Protein AF-A0AAV0NKZ9-F1 (afdb_monomer)

Structure (mmCIF, N/CA/C/O backbone):
data_AF-A0AAV0NKZ9-F1
#
_entry.id   AF-A0AAV0NKZ9-F1
#
loop_
_atom_site.group_PDB
_atom_site.id
_atom_site.type_symbol
_atom_site.label_atom_id
_atom_site.label_alt_id
_atom_site.label_comp_id
_atom_site.label_asym_id
_atom_site.label_entity_id
_atom_site.label_seq_id
_atom_site.pdbx_PDB_ins_code
_atom_site.Cartn_x
_atom_site.Cartn_y
_atom_site.Cartn_z
_atom_site.occupancy
_atom_site.B_iso_or_equiv
_atom_site.auth_seq_id
_atom_site.auth_comp_id
_atom_site.auth_asym_id
_atom_site.auth_atom_id
_atom_site.pdbx_PDB_model_num
ATOM 1 N N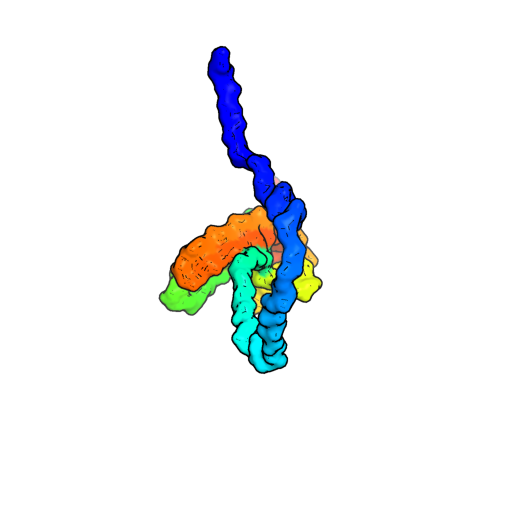 . MET A 1 1 ? -9.195 22.696 -61.882 1.00 38.03 1 MET A N 1
ATOM 2 C CA . MET A 1 1 ? -9.048 23.255 -60.520 1.00 38.03 1 MET A CA 1
ATOM 3 C C . MET A 1 1 ? -8.135 22.322 -59.726 1.00 38.03 1 MET A C 1
ATOM 5 O O . MET A 1 1 ? -7.949 21.195 -60.168 1.00 38.03 1 MET A O 1
ATOM 9 N N . GLN A 1 2 ? -7.553 22.796 -58.625 1.00 32.62 2 GLN A N 1
ATOM 10 C CA . GLN A 1 2 ? -6.874 22.008 -57.570 1.00 32.62 2 GLN A CA 1
ATOM 11 C C . GLN A 1 2 ? -7.819 20.907 -57.013 1.00 32.62 2 GLN A C 1
ATOM 13 O O . GLN A 1 2 ? -9.026 21.042 -57.216 1.00 32.62 2 GLN A O 1
ATOM 18 N N . ASN A 1 3 ? -7.441 19.833 -56.302 1.00 28.38 3 ASN A N 1
ATOM 19 C CA . ASN A 1 3 ? -6.183 19.238 -55.773 1.00 28.38 3 ASN A CA 1
ATOM 20 C C . ASN A 1 3 ? -6.522 17.739 -55.420 1.00 28.38 3 ASN A C 1
ATOM 22 O O . ASN A 1 3 ? -7.698 17.395 -55.518 1.00 28.38 3 ASN A O 1
ATOM 26 N N . ASP A 1 4 ? -5.702 16.779 -54.950 1.00 35.69 4 ASP A N 1
ATOM 27 C CA . ASP A 1 4 ? -4.250 16.491 -54.773 1.00 35.69 4 ASP A CA 1
ATOM 28 C C . ASP A 1 4 ? -4.154 15.093 -54.064 1.00 35.69 4 ASP A C 1
ATOM 30 O O . ASP A 1 4 ? -5.145 14.365 -54.075 1.00 35.69 4 ASP A O 1
ATOM 34 N N . VAL A 1 5 ? -3.042 14.738 -53.393 1.00 35.31 5 VAL A N 1
ATOM 35 C CA . VAL A 1 5 ? -2.866 13.605 -52.440 1.00 35.31 5 VAL A CA 1
ATOM 36 C C . VAL A 1 5 ? -2.758 12.218 -53.116 1.00 35.31 5 VAL A C 1
ATOM 38 O O . VAL A 1 5 ? -3.739 11.603 -53.507 1.00 35.31 5 VAL A O 1
ATOM 41 N N . SER A 1 6 ? -1.553 11.711 -53.401 1.00 38.16 6 SER A N 1
ATOM 42 C CA . SER A 1 6 ? -0.591 11.052 -52.483 1.00 38.16 6 SER A CA 1
ATOM 43 C C . SER A 1 6 ? -0.827 9.548 -52.213 1.00 38.16 6 SER A C 1
ATOM 45 O O . SER A 1 6 ? -1.526 9.137 -51.291 1.00 38.16 6 SER A O 1
ATOM 47 N N . SER A 1 7 ? -0.112 8.727 -52.992 1.00 51.28 7 SER A N 1
ATOM 48 C CA . SER A 1 7 ? 0.823 7.703 -52.488 1.00 51.28 7 SER A CA 1
ATOM 49 C C . SER A 1 7 ? 0.382 6.797 -51.316 1.00 51.28 7 SER A C 1
ATOM 51 O O . SER A 1 7 ? 0.884 6.924 -50.199 1.00 51.28 7 SER A O 1
ATOM 53 N N . SER A 1 8 ? -0.448 5.783 -51.587 1.00 45.84 8 SER A N 1
ATOM 54 C CA . SER A 1 8 ? -0.653 4.639 -50.664 1.00 45.84 8 SER A CA 1
ATOM 55 C C . SER A 1 8 ? -1.024 3.302 -51.348 1.00 45.84 8 SER A C 1
ATOM 57 O O . SER A 1 8 ? -1.482 2.363 -50.700 1.00 45.84 8 SER A O 1
ATOM 59 N N . GLN A 1 9 ? -0.797 3.185 -52.661 1.00 34.91 9 GLN A N 1
ATOM 60 C CA . GLN A 1 9 ? -1.107 2.025 -53.515 1.00 34.91 9 GLN A CA 1
ATOM 61 C C . GLN A 1 9 ? -0.023 1.945 -54.616 1.00 34.91 9 GLN A C 1
ATOM 63 O O . GLN A 1 9 ? 0.363 2.997 -55.118 1.00 34.91 9 GLN A O 1
ATOM 68 N N . THR A 1 10 ? 0.555 0.810 -55.032 1.00 41.84 10 THR A N 1
ATOM 69 C CA . THR A 1 10 ? 0.437 -0.610 -54.635 1.00 41.84 10 THR A CA 1
ATOM 70 C C . THR A 1 10 ? 1.838 -1.267 -54.605 1.00 41.84 10 THR A C 1
ATOM 72 O O . THR A 1 10 ? 2.591 -1.203 -55.572 1.00 41.84 10 THR A O 1
ATOM 75 N N . PHE A 1 11 ? 2.211 -1.965 -53.521 1.00 34.84 11 PHE A N 1
ATOM 76 C CA . PHE A 1 11 ? 3.409 -2.843 -53.526 1.00 34.84 11 PHE A CA 1
ATOM 77 C C . PHE A 1 11 ? 3.085 -4.282 -53.977 1.00 34.84 11 PHE A C 1
ATOM 79 O O . PHE A 1 11 ? 3.947 -5.002 -54.477 1.00 34.84 11 PHE A O 1
ATOM 86 N N . TRP A 1 12 ? 1.822 -4.695 -53.835 1.00 35.91 12 TRP A N 1
ATOM 87 C CA . TRP A 1 12 ? 1.378 -6.085 -53.971 1.00 35.91 12 TRP A CA 1
ATOM 88 C C . TRP A 1 12 ? 1.303 -6.629 -55.407 1.00 35.91 12 TRP A C 1
ATOM 90 O O . TRP A 1 12 ? 1.242 -7.841 -55.593 1.00 35.91 12 TRP A O 1
ATOM 100 N N . GLU A 1 13 ? 1.373 -5.778 -56.432 1.00 38.88 13 GLU A N 1
ATOM 101 C CA . GLU A 1 13 ? 1.169 -6.191 -57.832 1.00 38.88 13 GLU A CA 1
ATOM 102 C C . GLU A 1 13 ? 2.445 -6.702 -58.533 1.00 38.88 13 GLU A C 1
ATOM 104 O O . GLU A 1 13 ? 2.391 -7.167 -59.668 1.00 38.88 13 GLU A O 1
ATOM 109 N N . ARG A 1 14 ? 3.611 -6.683 -57.864 1.00 40.69 14 ARG A N 1
ATOM 110 C CA . ARG A 1 14 ? 4.905 -7.100 -58.456 1.00 40.69 14 ARG A CA 1
ATOM 111 C C . ARG A 1 14 ? 5.291 -8.569 -58.209 1.00 40.69 14 ARG A C 1
ATOM 113 O O . ARG A 1 14 ? 6.374 -8.982 -58.612 1.00 40.69 14 ARG A O 1
ATOM 120 N N . ILE A 1 15 ? 4.427 -9.366 -57.571 1.00 37.72 15 ILE A N 1
ATOM 121 C CA . ILE A 1 15 ? 4.728 -10.748 -57.133 1.00 37.72 15 ILE A CA 1
ATOM 122 C C . ILE A 1 15 ? 4.410 -11.826 -58.198 1.00 37.72 15 ILE A C 1
ATOM 124 O O . ILE A 1 15 ? 4.809 -12.983 -58.055 1.00 37.72 15 ILE A O 1
ATOM 128 N N . HIS A 1 16 ? 3.772 -11.472 -59.321 1.00 35.88 16 HIS A N 1
ATOM 129 C CA . HIS A 1 16 ? 3.396 -12.432 -60.370 1.00 35.88 16 HIS A CA 1
ATOM 130 C C . HIS A 1 16 ? 3.929 -12.087 -61.771 1.00 35.88 16 HIS A C 1
ATOM 132 O O . HIS A 1 16 ? 3.158 -11.741 -62.659 1.00 35.88 16 HIS A O 1
ATOM 138 N N . THR A 1 17 ? 5.242 -12.260 -61.990 1.00 36.38 17 THR A N 1
ATOM 139 C CA . THR A 1 17 ? 5.828 -12.926 -63.188 1.00 36.38 17 THR A CA 1
ATOM 140 C C . THR A 1 17 ? 7.350 -13.071 -63.044 1.00 36.38 17 THR A C 1
ATOM 142 O O . THR A 1 17 ? 8.106 -12.158 -63.358 1.00 36.38 17 THR A O 1
ATOM 145 N N . ALA A 1 18 ? 7.806 -14.250 -62.610 1.00 36.75 18 ALA A N 1
ATOM 146 C CA . ALA A 1 18 ? 9.156 -14.772 -62.849 1.00 36.75 18 ALA A CA 1
ATOM 147 C C . ALA A 1 18 ? 9.158 -16.290 -62.588 1.00 36.75 18 ALA A C 1
ATOM 149 O O . ALA A 1 18 ? 8.804 -16.726 -61.495 1.00 36.75 18 ALA A O 1
ATOM 150 N N . LYS A 1 19 ? 9.536 -17.111 -63.577 1.00 39.69 19 LYS A N 1
ATOM 151 C CA . LYS A 1 19 ? 9.699 -18.565 -63.398 1.00 39.69 19 LYS A CA 1
ATOM 152 C C . LYS A 1 19 ? 11.172 -18.917 -63.184 1.00 39.69 19 LYS A C 1
ATOM 154 O O . LYS A 1 19 ? 12.000 -18.555 -64.009 1.00 39.69 19 LYS A O 1
ATOM 159 N N . GLY A 1 20 ? 11.441 -19.734 -62.166 1.00 37.03 20 GLY A N 1
ATOM 160 C CA . GLY A 1 20 ? 12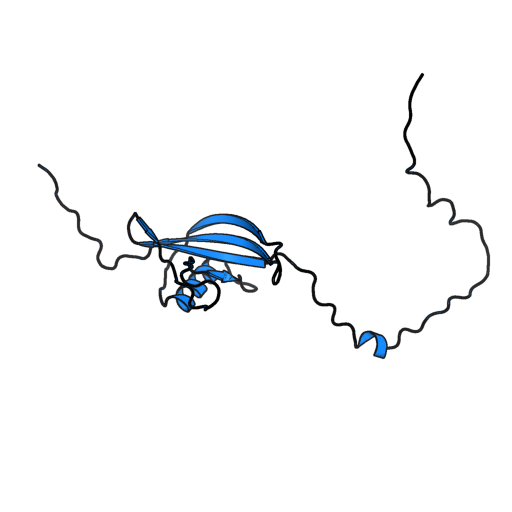.549 -20.693 -62.164 1.00 37.03 20 GLY A CA 1
ATOM 161 C C . GLY A 1 20 ? 13.960 -20.161 -61.896 1.00 37.03 20 GLY A C 1
ATOM 162 O O . GLY A 1 20 ? 14.727 -19.940 -62.829 1.00 37.03 20 GLY A O 1
ATOM 163 N N . LYS A 1 21 ? 14.346 -20.153 -60.614 1.00 37.62 21 LYS A N 1
ATOM 164 C CA . LYS A 1 21 ? 15.590 -20.797 -60.147 1.00 37.62 21 LYS A CA 1
ATOM 165 C C . LYS A 1 21 ? 15.560 -20.958 -58.625 1.00 37.62 21 LYS A C 1
ATOM 167 O O . LYS A 1 21 ? 15.730 -19.987 -57.895 1.00 37.62 21 LYS A O 1
ATOM 172 N N . ASP A 1 22 ? 15.355 -22.186 -58.161 1.00 46.50 22 ASP A N 1
ATOM 173 C CA . ASP A 1 22 ? 15.469 -22.527 -56.745 1.00 46.50 22 ASP A CA 1
ATOM 174 C C . ASP A 1 22 ? 16.932 -22.504 -56.299 1.00 46.50 22 ASP A C 1
ATOM 176 O O . ASP A 1 22 ? 17.714 -23.388 -56.644 1.00 46.50 22 ASP A O 1
ATOM 180 N N . ILE A 1 23 ? 17.283 -21.502 -55.493 1.00 45.41 23 ILE A N 1
ATOM 181 C CA . ILE A 1 23 ? 18.399 -21.570 -54.543 1.00 45.41 23 ILE A CA 1
ATOM 182 C C . ILE A 1 23 ? 17.911 -20.962 -53.223 1.00 45.41 23 ILE A C 1
ATOM 184 O O . ILE A 1 23 ? 18.240 -19.831 -52.867 1.00 45.41 23 ILE A O 1
ATOM 188 N N . ARG A 1 24 ? 17.091 -21.717 -52.483 1.00 41.62 24 ARG A N 1
ATOM 189 C CA . ARG A 1 24 ? 16.959 -21.484 -51.043 1.00 41.62 24 ARG A CA 1
ATOM 190 C C . ARG A 1 24 ? 18.236 -21.987 -50.378 1.00 41.62 24 ARG A C 1
ATOM 192 O O . ARG A 1 24 ? 18.406 -23.192 -50.216 1.00 41.62 24 ARG A O 1
ATOM 199 N N . GLU A 1 25 ? 19.102 -21.076 -49.942 1.00 41.22 25 GLU A N 1
ATOM 200 C CA . GLU A 1 25 ? 19.997 -21.401 -48.831 1.00 41.22 25 GLU A CA 1
ATOM 201 C C . GLU A 1 25 ? 19.143 -21.572 -47.572 1.00 41.22 25 GLU A C 1
ATOM 203 O O . GLU A 1 25 ? 18.872 -20.617 -46.840 1.00 41.22 25 GLU A O 1
ATOM 208 N N . GLU A 1 26 ? 18.704 -22.802 -47.309 1.00 43.78 26 GLU A N 1
ATOM 209 C CA . GLU A 1 26 ? 18.196 -23.166 -45.992 1.00 43.78 26 GLU A CA 1
ATOM 210 C C . GLU A 1 26 ? 19.364 -23.133 -45.005 1.00 43.78 26 GLU A C 1
ATOM 212 O O . GLU A 1 26 ? 20.046 -24.131 -44.764 1.00 43.78 26 GLU A O 1
ATOM 217 N N . LYS A 1 27 ? 19.614 -21.948 -44.433 1.00 45.09 27 LYS A N 1
ATOM 218 C CA . LYS A 1 27 ? 20.507 -21.789 -43.286 1.00 45.09 27 LYS A CA 1
ATOM 219 C C . LYS A 1 27 ? 19.938 -22.609 -42.139 1.00 45.09 27 LYS A C 1
ATOM 221 O O . LYS A 1 27 ? 19.045 -22.165 -41.420 1.00 45.09 27 LYS A O 1
ATOM 226 N N . LYS A 1 28 ? 20.454 -23.831 -42.015 1.00 42.78 28 LYS A N 1
ATOM 227 C CA . LYS A 1 28 ? 20.118 -24.811 -40.987 1.00 42.78 28 LYS A CA 1
ATOM 228 C C . LYS A 1 28 ? 20.507 -24.254 -39.619 1.00 42.78 28 LYS A C 1
ATOM 230 O O . LYS A 1 28 ? 21.605 -24.520 -39.138 1.00 42.78 28 LYS A O 1
ATOM 235 N N . VAL A 1 29 ? 19.601 -23.472 -39.028 1.00 49.94 29 VAL A N 1
ATOM 236 C CA . VAL A 1 29 ? 19.698 -22.976 -37.651 1.00 49.94 29 VAL A CA 1
ATOM 237 C C . VAL A 1 29 ? 19.963 -24.182 -36.766 1.00 49.94 29 VAL A C 1
ATOM 239 O O . VAL A 1 29 ? 19.161 -25.118 -36.715 1.00 49.94 29 VAL A O 1
ATOM 242 N N . THR A 1 30 ? 21.131 -24.203 -36.142 1.00 51.25 30 THR A N 1
ATOM 243 C CA . THR A 1 30 ? 21.554 -25.334 -35.335 1.00 51.25 30 THR A CA 1
ATOM 244 C C . THR A 1 30 ? 20.861 -25.273 -33.983 1.00 51.25 30 THR A C 1
ATOM 246 O O . THR A 1 30 ? 20.470 -24.216 -33.489 1.00 51.25 30 THR A O 1
ATOM 249 N N . GLU A 1 31 ? 20.728 -26.424 -33.337 1.00 55.69 31 GLU A N 1
ATOM 250 C CA . GLU A 1 31 ? 20.160 -26.507 -31.988 1.00 55.69 31 GLU A CA 1
ATOM 251 C C . GLU A 1 31 ? 20.985 -25.704 -30.961 1.00 55.69 31 GLU A C 1
ATOM 253 O O . GLU A 1 31 ? 20.454 -25.213 -29.970 1.00 55.69 31 GLU A O 1
ATOM 258 N N . LYS A 1 32 ? 22.267 -25.467 -31.272 1.00 46.75 32 LYS A N 1
ATOM 259 C CA . LYS A 1 32 ? 23.190 -24.608 -30.527 1.00 46.75 32 LYS A CA 1
ATOM 260 C C . LYS A 1 32 ? 22.849 -23.115 -30.636 1.00 46.75 32 LYS A C 1
ATOM 262 O O . LYS A 1 32 ? 23.053 -22.388 -29.670 1.00 46.75 32 LYS A O 1
ATOM 267 N N . ASP A 1 33 ? 22.281 -22.667 -31.757 1.00 45.88 33 ASP A N 1
ATOM 268 C CA . ASP A 1 33 ? 21.870 -21.267 -31.958 1.00 45.88 33 ASP A CA 1
ATOM 269 C C . ASP A 1 33 ? 20.610 -20.916 -31.145 1.00 45.88 33 ASP A C 1
ATOM 271 O O . ASP A 1 33 ? 20.397 -19.763 -30.783 1.00 45.88 33 ASP A O 1
ATOM 275 N N . ARG A 1 34 ? 19.791 -21.919 -30.791 1.00 51.00 34 ARG A N 1
ATOM 276 C CA . ARG A 1 34 ? 18.627 -21.753 -29.898 1.00 51.00 34 ARG A CA 1
ATOM 277 C C . ARG A 1 34 ? 18.999 -21.590 -28.420 1.00 51.00 34 ARG A C 1
ATOM 279 O O . ARG A 1 34 ? 18.144 -21.212 -27.627 1.00 51.00 34 ARG A O 1
ATOM 286 N N . ALA A 1 35 ? 20.238 -21.895 -28.034 1.00 52.59 35 ALA A N 1
ATOM 287 C CA . ALA A 1 35 ? 20.628 -22.043 -26.631 1.00 52.59 35 ALA A CA 1
ATOM 288 C C . ALA A 1 35 ? 21.108 -20.746 -25.945 1.00 52.59 35 ALA A C 1
ATOM 290 O O . ALA A 1 35 ? 21.410 -20.778 -24.754 1.00 52.59 35 ALA A O 1
ATOM 291 N N . ALA A 1 36 ? 21.222 -19.622 -26.667 1.00 54.50 36 ALA A N 1
ATOM 292 C CA . ALA A 1 36 ? 21.922 -18.432 -26.169 1.00 54.50 36 ALA A CA 1
ATOM 293 C C . ALA A 1 36 ? 21.310 -17.086 -26.611 1.00 54.50 36 ALA A C 1
ATOM 295 O O . ALA A 1 36 ? 22.005 -16.208 -27.121 1.00 54.50 36 ALA A O 1
ATOM 296 N N . THR A 1 37 ? 20.014 -16.870 -26.373 1.00 50.03 37 THR A N 1
ATOM 297 C CA . THR A 1 37 ? 19.470 -15.500 -26.277 1.00 50.03 37 THR A CA 1
ATOM 298 C C . THR A 1 37 ? 18.365 -15.431 -25.224 1.00 50.03 37 THR A C 1
ATOM 300 O O . THR A 1 37 ? 17.183 -15.561 -25.531 1.00 50.03 37 THR A O 1
ATOM 303 N N . GLN A 1 38 ? 18.762 -15.211 -23.968 1.00 53.16 38 GLN A N 1
ATOM 304 C CA . GLN A 1 38 ? 17.857 -14.680 -22.946 1.00 53.16 38 GLN A CA 1
ATOM 305 C C . GLN A 1 38 ? 17.536 -13.234 -23.346 1.00 53.16 38 GLN A C 1
ATOM 307 O O . GLN A 1 38 ? 18.354 -12.336 -23.151 1.00 53.16 38 GLN A O 1
ATOM 312 N N . VAL A 1 39 ? 16.394 -13.020 -24.002 1.00 60.53 39 VAL A N 1
ATOM 313 C CA . VAL A 1 39 ? 15.901 -11.670 -24.290 1.00 60.53 39 VAL A CA 1
ATOM 314 C C . VAL A 1 39 ? 15.260 -11.151 -23.011 1.00 60.53 39 VAL A C 1
ATOM 316 O O . VAL A 1 39 ? 14.158 -11.574 -22.667 1.00 60.53 39 VAL A O 1
ATOM 319 N N . GLU A 1 40 ? 15.956 -10.255 -22.311 1.00 62.91 40 GLU A N 1
ATOM 320 C CA . GLU A 1 40 ? 15.390 -9.535 -21.166 1.00 62.91 40 GLU A CA 1
ATOM 32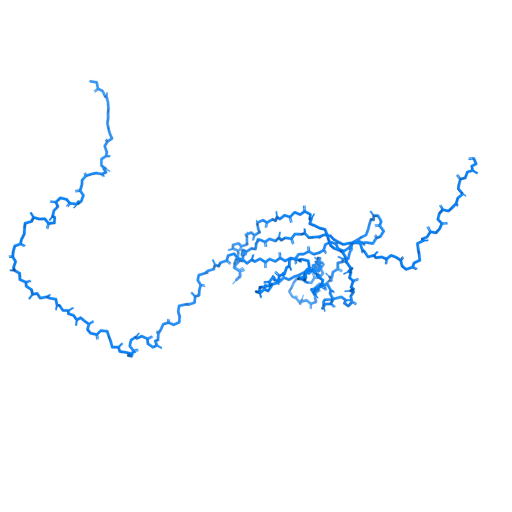1 C C . GLU A 1 40 ? 14.041 -8.906 -21.564 1.00 62.91 40 GLU A C 1
ATOM 323 O O . GLU A 1 40 ? 13.959 -8.253 -22.614 1.00 62.91 40 GLU A O 1
ATOM 328 N N . PRO A 1 41 ? 12.965 -9.113 -20.782 1.00 66.75 41 PRO A N 1
ATOM 329 C CA . PRO A 1 41 ? 11.640 -8.641 -21.152 1.00 66.75 41 PRO A CA 1
ATOM 330 C C . PRO A 1 41 ? 11.615 -7.112 -21.228 1.00 66.75 41 PRO A C 1
ATOM 332 O O . PRO A 1 41 ? 12.141 -6.413 -20.359 1.00 66.75 41 PRO A O 1
ATOM 335 N N . ALA A 1 42 ? 10.972 -6.583 -22.272 1.00 74.62 42 ALA A N 1
ATOM 336 C CA . ALA A 1 42 ? 10.823 -5.142 -22.444 1.00 74.62 42 ALA A CA 1
ATOM 337 C C . ALA A 1 42 ? 10.106 -4.512 -21.226 1.00 74.62 42 ALA A C 1
ATOM 339 O O . ALA A 1 42 ? 9.202 -5.146 -20.671 1.00 74.62 42 ALA A O 1
ATOM 340 N N . PRO A 1 43 ? 10.457 -3.275 -20.814 1.00 82.44 43 PRO A N 1
ATOM 341 C CA . PRO A 1 43 ? 9.856 -2.633 -19.647 1.00 82.44 43 PRO A CA 1
ATOM 342 C C . PRO A 1 43 ? 8.325 -2.579 -19.732 1.00 82.44 43 PRO A C 1
ATOM 344 O O . PRO A 1 43 ? 7.763 -1.914 -20.601 1.00 82.44 43 PRO A O 1
ATOM 347 N N . ALA A 1 44 ? 7.663 -3.278 -18.811 1.00 90.38 44 ALA A N 1
ATOM 348 C CA . ALA A 1 44 ? 6.210 -3.389 -18.742 1.00 90.38 44 ALA A CA 1
ATOM 349 C C . ALA A 1 44 ? 5.634 -2.608 -17.541 1.00 90.38 44 ALA A C 1
ATOM 351 O O . ALA A 1 44 ? 6.320 -2.473 -16.517 1.00 90.38 44 ALA A O 1
ATOM 352 N N . PRO A 1 45 ? 4.375 -2.133 -17.623 1.00 95.12 45 PRO A N 1
ATOM 353 C CA . PRO A 1 45 ? 3.661 -1.600 -16.468 1.00 95.12 45 PRO A CA 1
ATOM 354 C C . PRO A 1 45 ? 3.501 -2.682 -15.395 1.00 95.12 45 PRO A C 1
ATOM 356 O O . PRO A 1 45 ? 3.112 -3.809 -15.699 1.00 95.12 45 PRO A O 1
ATOM 359 N N . ARG A 1 46 ? 3.769 -2.337 -14.135 1.00 95.88 46 ARG A N 1
ATOM 360 C CA . ARG A 1 46 ? 3.523 -3.198 -12.967 1.00 95.88 46 ARG A CA 1
ATOM 361 C C . ARG A 1 46 ? 2.272 -2.738 -12.224 1.00 95.88 46 ARG A C 1
ATOM 363 O O . ARG A 1 46 ? 1.921 -1.562 -12.289 1.00 95.88 46 ARG A O 1
ATOM 370 N N . VAL A 1 47 ? 1.623 -3.640 -11.493 1.00 98.12 47 VAL A N 1
ATOM 371 C CA . VAL A 1 47 ? 0.538 -3.279 -10.568 1.00 98.12 47 VAL A CA 1
ATOM 372 C C . VAL A 1 47 ? 1.104 -3.171 -9.156 1.00 98.12 47 VAL A C 1
ATOM 374 O O . VAL A 1 47 ? 1.853 -4.042 -8.715 1.00 98.12 47 VAL A O 1
ATOM 377 N N . ALA A 1 48 ? 0.754 -2.094 -8.461 1.00 97.94 48 ALA A N 1
ATOM 378 C CA . ALA A 1 48 ? 1.054 -1.896 -7.048 1.00 97.94 48 ALA A CA 1
ATOM 379 C C . ALA A 1 48 ? -0.229 -1.572 -6.281 1.00 97.94 48 ALA A C 1
ATOM 381 O O . ALA A 1 48 ? -1.124 -0.926 -6.834 1.00 97.94 48 ALA A O 1
ATOM 382 N N . VAL A 1 49 ? -0.301 -1.980 -5.015 1.00 98.50 49 VAL A N 1
ATOM 383 C CA . VAL A 1 49 ? -1.412 -1.639 -4.118 1.00 98.50 49 VAL A CA 1
ATOM 384 C C . VAL A 1 49 ? -0.874 -0.827 -2.948 1.00 98.50 49 VAL A C 1
ATOM 386 O O . VAL A 1 49 ? 0.170 -1.157 -2.394 1.00 98.50 49 VAL A O 1
ATOM 389 N N . VAL A 1 50 ? -1.568 0.255 -2.596 1.00 98.19 50 VAL A N 1
ATOM 390 C CA . VAL A 1 50 ? -1.172 1.180 -1.525 1.00 98.19 50 VAL A CA 1
ATOM 391 C C . VAL A 1 50 ? -2.358 1.448 -0.602 1.00 98.19 50 VAL A C 1
ATOM 393 O O . VAL A 1 50 ? -3.468 1.719 -1.070 1.00 98.19 50 VAL A O 1
ATOM 396 N N . LEU A 1 51 ? -2.126 1.391 0.712 1.00 98.12 51 LEU A N 1
ATOM 397 C CA . LEU A 1 51 ? -3.176 1.455 1.727 1.00 98.12 51 LEU A CA 1
ATOM 398 C C . LEU A 1 51 ? -3.146 2.760 2.536 1.00 98.12 51 LEU A C 1
ATOM 400 O O . LEU A 1 51 ? -2.236 3.023 3.320 1.00 98.12 51 LEU A O 1
ATOM 404 N N . PHE A 1 52 ? -4.222 3.540 2.440 1.00 97.44 52 PHE A N 1
ATOM 405 C CA . PHE A 1 52 ? -4.535 4.598 3.399 1.00 97.44 52 PHE A CA 1
ATOM 406 C C . PHE A 1 52 ? -5.125 3.985 4.679 1.00 97.44 52 PHE A C 1
ATOM 408 O O . PHE A 1 52 ? -6.346 3.892 4.821 1.00 97.44 52 PHE A O 1
ATOM 415 N N . LEU A 1 53 ? -4.273 3.563 5.619 1.00 97.19 53 LEU A N 1
ATOM 416 C CA . LEU A 1 53 ? -4.730 3.156 6.951 1.00 97.19 53 LEU A CA 1
ATOM 417 C C . LEU A 1 53 ? -5.022 4.395 7.806 1.00 97.19 53 LEU A C 1
ATOM 419 O O . LEU A 1 53 ? -4.105 5.123 8.191 1.00 97.19 53 LEU A O 1
ATOM 423 N N . LEU A 1 54 ? -6.299 4.627 8.104 1.00 95.50 54 LEU A N 1
ATOM 424 C CA . LEU A 1 54 ? -6.790 5.784 8.848 1.00 95.50 54 LEU A CA 1
ATOM 425 C C . LEU A 1 54 ? -6.947 5.471 10.340 1.00 95.50 54 LEU A C 1
ATOM 427 O O . LEU A 1 54 ? -7.469 4.419 10.705 1.00 95.50 54 LEU A O 1
ATOM 431 N N . LYS A 1 55 ? -6.575 6.417 11.210 1.00 92.19 55 LYS A N 1
ATOM 432 C CA . LYS A 1 55 ? -6.941 6.408 12.635 1.00 92.19 55 LYS A CA 1
ATOM 433 C C . LYS A 1 55 ? -7.760 7.653 12.977 1.00 92.19 55 LYS A C 1
ATOM 435 O O . LYS A 1 55 ? -7.373 8.780 12.667 1.00 92.19 55 LYS A O 1
ATOM 440 N N . GLY A 1 56 ? -8.899 7.449 13.641 1.00 87.56 56 GLY A N 1
ATOM 441 C CA . GLY A 1 56 ? -9.856 8.519 13.926 1.00 87.56 56 GLY A CA 1
ATOM 442 C C . GLY A 1 56 ? -10.350 9.208 12.647 1.00 87.56 56 GLY A C 1
ATOM 443 O O . GLY A 1 56 ? -10.541 8.555 11.624 1.00 87.56 56 GLY A O 1
ATOM 444 N N . LYS A 1 57 ? -10.553 10.532 12.715 1.00 84.50 57 LYS A N 1
ATOM 445 C CA . LYS A 1 57 ? -11.081 11.364 11.613 1.00 84.50 57 LYS A CA 1
ATOM 446 C C . LYS A 1 57 ? -9.999 12.067 10.773 1.00 84.50 57 LYS A C 1
ATOM 448 O O . LYS A 1 57 ? -10.331 12.671 9.760 1.00 84.50 57 LYS A O 1
ATOM 453 N N . SER A 1 58 ? -8.737 12.070 11.216 1.00 87.12 58 SER A N 1
ATOM 454 C CA . SER A 1 58 ? -7.722 13.021 10.721 1.00 87.12 58 SER A CA 1
ATOM 455 C C . SER A 1 58 ? -6.269 12.537 10.846 1.00 87.12 58 SER A C 1
ATOM 457 O O . SER A 1 58 ? -5.350 13.352 10.935 1.00 87.12 58 SER A O 1
ATOM 459 N N . SER A 1 59 ? -6.027 11.228 10.904 1.00 92.81 59 SER A N 1
ATOM 460 C CA . SER A 1 59 ? -4.671 10.664 10.941 1.00 92.81 59 SER A CA 1
ATOM 461 C C . SER A 1 59 ? -4.552 9.478 9.994 1.00 92.81 59 SER A C 1
ATOM 463 O O . SER A 1 59 ? -5.492 8.701 9.852 1.00 92.81 59 SER A O 1
ATOM 465 N N . VAL A 1 60 ? -3.390 9.347 9.356 1.00 95.25 60 VAL A N 1
ATOM 466 C CA . VAL A 1 60 ? -3.042 8.256 8.438 1.00 95.25 60 VAL A CA 1
ATOM 467 C C . VAL A 1 60 ? -1.675 7.697 8.825 1.00 95.25 60 VAL A C 1
ATOM 469 O O . VAL A 1 60 ? -0.806 8.454 9.263 1.00 95.25 60 VAL A O 1
ATOM 472 N N . LEU A 1 61 ? -1.483 6.384 8.698 1.00 94.88 61 LEU A N 1
ATOM 473 C CA . LEU A 1 61 ? -0.185 5.760 8.943 1.00 94.88 61 LEU A CA 1
ATOM 474 C C . LEU A 1 61 ? 0.800 6.067 7.805 1.00 94.88 61 LEU A C 1
ATOM 476 O O . LEU A 1 61 ? 0.455 5.953 6.632 1.00 94.88 61 LEU A O 1
ATOM 480 N N . LEU A 1 62 ? 2.038 6.416 8.162 1.00 93.94 62 LEU A N 1
ATOM 481 C CA . LEU A 1 62 ? 3.142 6.622 7.226 1.00 93.94 62 LEU A CA 1
ATOM 482 C C . LEU A 1 62 ? 4.421 5.962 7.755 1.00 93.94 62 LEU A C 1
ATOM 484 O O . LEU A 1 62 ? 4.853 6.242 8.874 1.00 93.94 62 LEU A O 1
ATOM 488 N N . GLY A 1 63 ? 5.059 5.131 6.933 1.00 88.19 63 GLY A N 1
ATOM 489 C CA . GLY A 1 63 ? 6.395 4.598 7.189 1.00 88.19 63 GLY A CA 1
ATOM 490 C C . GLY A 1 63 ? 7.481 5.585 6.753 1.00 88.19 63 GLY A C 1
ATOM 491 O O . GLY A 1 63 ? 7.387 6.182 5.681 1.00 88.19 63 GLY A O 1
ATOM 492 N N . ARG A 1 64 ? 8.539 5.759 7.559 1.00 81.81 64 ARG A N 1
ATOM 493 C CA . ARG A 1 64 ? 9.742 6.523 7.168 1.00 81.81 64 ARG A CA 1
ATOM 494 C C . ARG A 1 64 ? 10.766 5.584 6.534 1.00 81.81 64 ARG A C 1
ATOM 496 O O . ARG A 1 64 ? 11.199 4.626 7.178 1.00 81.81 64 ARG A O 1
ATOM 503 N N . ARG A 1 65 ? 11.206 5.885 5.308 1.00 68.38 65 ARG A N 1
ATOM 504 C CA . ARG A 1 65 ? 12.255 5.110 4.622 1.00 68.38 65 ARG A CA 1
ATOM 505 C C . ARG A 1 65 ? 13.592 5.256 5.367 1.00 68.38 65 ARG A C 1
ATOM 507 O O . ARG A 1 65 ? 13.932 6.345 5.827 1.00 68.38 65 ARG A O 1
ATOM 514 N N . ARG A 1 66 ? 14.350 4.159 5.487 1.00 59.62 66 ARG A N 1
ATOM 515 C CA . ARG A 1 66 ? 15.660 4.099 6.180 1.00 59.62 66 ARG A CA 1
ATOM 516 C C . ARG A 1 66 ? 16.866 4.054 5.224 1.00 59.62 66 ARG A C 1
ATOM 518 O O . ARG A 1 66 ? 17.922 3.560 5.599 1.00 59.62 66 ARG A O 1
ATOM 525 N N . SER A 1 67 ? 16.709 4.502 3.979 1.00 51.91 67 SER A N 1
ATOM 526 C CA . SER A 1 67 ? 17.787 4.509 2.984 1.00 51.91 67 SER A CA 1
ATOM 527 C C . SER A 1 67 ? 18.596 5.807 3.038 1.00 51.91 67 SER A C 1
ATOM 529 O O . SER A 1 67 ? 18.029 6.895 3.026 1.00 51.91 67 SER A O 1
ATOM 531 N N . GLU A 1 68 ? 19.927 5.691 3.029 1.00 52.84 68 GLU A N 1
ATOM 532 C CA . GLU A 1 68 ? 20.869 6.828 3.057 1.00 52.84 68 GLU A CA 1
ATOM 533 C C . GLU A 1 68 ? 20.783 7.718 1.800 1.00 52.84 68 GLU A C 1
ATOM 535 O O . GLU A 1 68 ? 21.231 8.862 1.799 1.00 52.84 68 GLU A O 1
ATOM 540 N N . ILE A 1 69 ? 20.142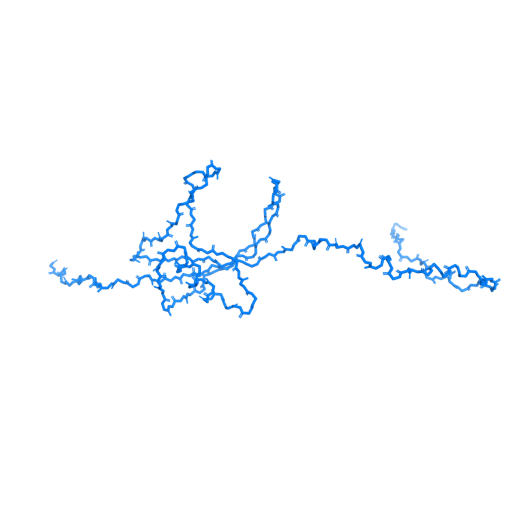 7.218 0.740 1.00 46.28 69 ILE A N 1
ATOM 541 C CA . ILE A 1 69 ? 19.642 8.010 -0.385 1.00 46.28 69 ILE A CA 1
ATOM 542 C C . ILE A 1 69 ? 18.116 8.093 -0.233 1.00 46.28 69 ILE A C 1
ATOM 544 O O . ILE A 1 69 ? 17.436 7.063 -0.197 1.00 4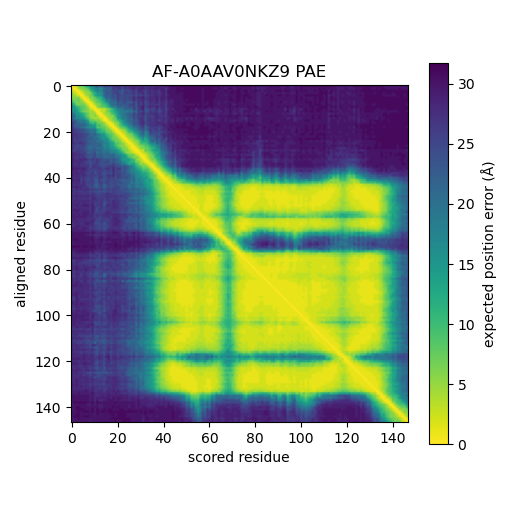6.28 69 ILE A O 1
ATOM 548 N N . GLY A 1 70 ? 17.580 9.313 -0.134 1.00 50.19 70 GLY A N 1
ATOM 549 C CA . GLY A 1 70 ? 16.156 9.556 0.142 1.00 50.19 70 GLY A CA 1
ATOM 550 C C . GLY A 1 70 ? 15.787 9.645 1.631 1.00 50.19 70 GLY A C 1
ATOM 551 O O . GLY A 1 70 ? 14.638 9.355 1.980 1.00 50.19 70 GLY A O 1
ATOM 552 N N . ASP A 1 71 ? 16.734 10.037 2.493 1.00 42.28 71 ASP A N 1
ATOM 553 C CA . ASP A 1 71 ? 16.491 10.267 3.924 1.00 42.28 71 ASP A CA 1
ATOM 554 C C . ASP A 1 71 ? 15.270 11.179 4.156 1.00 42.28 71 ASP A C 1
ATOM 556 O O . ASP A 1 71 ? 15.003 12.128 3.419 1.00 42.28 71 ASP A O 1
ATOM 560 N N . SER A 1 72 ? 14.521 10.867 5.212 1.00 53.56 72 SER A N 1
ATOM 561 C CA . SER A 1 72 ? 13.326 11.576 5.679 1.00 53.56 72 SER A CA 1
ATOM 562 C C . SER A 1 72 ? 12.122 11.578 4.726 1.00 53.56 72 SER A C 1
ATOM 564 O O . SER A 1 72 ? 11.144 12.275 4.993 1.00 53.56 72 SER A O 1
ATOM 566 N N . THR A 1 73 ? 12.115 10.747 3.676 1.00 73.50 73 THR A N 1
ATOM 567 C CA . THR A 1 73 ? 10.883 10.489 2.912 1.00 73.50 73 THR A CA 1
ATOM 568 C C . THR A 1 73 ? 9.919 9.568 3.672 1.00 73.50 73 THR A C 1
ATOM 570 O O . THR A 1 73 ? 10.305 8.532 4.225 1.00 73.50 73 THR A O 1
ATOM 573 N N . PHE A 1 74 ? 8.641 9.956 3.687 1.00 85.44 74 PHE A N 1
ATOM 574 C CA . PHE A 1 74 ? 7.526 9.167 4.215 1.00 85.44 74 PHE A CA 1
ATOM 575 C C . PHE A 1 74 ? 6.740 8.514 3.071 1.00 85.44 74 PHE A C 1
ATOM 577 O O . PHE A 1 74 ? 6.600 9.104 2.000 1.00 85.44 74 PHE A O 1
ATOM 584 N N . ALA A 1 75 ? 6.206 7.318 3.308 1.00 90.19 75 ALA A N 1
ATOM 585 C CA . ALA A 1 75 ? 5.355 6.583 2.376 1.00 90.19 75 ALA A CA 1
ATOM 586 C C . ALA A 1 75 ? 4.153 5.955 3.100 1.00 90.19 75 ALA A C 1
ATOM 588 O O . ALA A 1 75 ? 4.227 5.653 4.290 1.00 90.19 75 ALA A O 1
ATOM 589 N N . LEU A 1 76 ? 3.054 5.756 2.372 1.00 94.94 76 LEU A N 1
ATOM 590 C CA . LEU A 1 76 ? 1.960 4.872 2.788 1.00 94.94 76 LEU A CA 1
ATOM 591 C C . LEU A 1 76 ? 2.419 3.405 2.667 1.00 94.94 76 LEU A C 1
ATOM 593 O O . LEU A 1 76 ? 3.228 3.138 1.774 1.00 94.94 76 LEU A O 1
ATOM 597 N N . PRO A 1 77 ? 1.900 2.473 3.489 1.00 95.88 77 PRO A N 1
ATOM 598 C CA . PRO A 1 77 ? 2.180 1.050 3.324 1.00 95.88 77 PRO A CA 1
ATOM 599 C C . PRO A 1 77 ? 1.723 0.515 1.962 1.00 95.88 77 PRO A C 1
ATOM 601 O O . PRO A 1 77 ? 0.656 0.914 1.471 1.00 95.88 77 PRO A O 1
ATOM 604 N N . GLY A 1 78 ? 2.497 -0.394 1.366 1.00 96.81 78 GLY A N 1
ATOM 605 C CA . GLY A 1 78 ? 2.132 -1.038 0.101 1.00 96.81 78 GLY A CA 1
ATOM 606 C C . GLY A 1 78 ? 3.292 -1.401 -0.830 1.00 96.81 78 GLY A C 1
ATOM 607 O O . GLY A 1 78 ? 4.331 -0.738 -0.864 1.00 96.81 78 GLY A O 1
ATOM 608 N N . GLY A 1 79 ? 3.064 -2.418 -1.663 1.00 96.62 79 GLY A N 1
ATOM 609 C CA . GLY A 1 79 ? 4.065 -3.000 -2.556 1.00 96.62 79 GLY A CA 1
ATOM 610 C C . GLY A 1 79 ? 3.494 -3.464 -3.897 1.00 96.62 79 GLY A C 1
ATOM 611 O O . GLY A 1 79 ? 2.595 -2.833 -4.459 1.00 96.62 79 GLY A O 1
ATOM 612 N N . ASN A 1 80 ? 4.071 -4.526 -4.467 1.00 97.62 80 ASN A N 1
ATOM 613 C CA . ASN A 1 80 ? 3.627 -5.065 -5.758 1.00 97.62 80 ASN A CA 1
ATOM 614 C C . ASN A 1 80 ? 2.511 -6.095 -5.531 1.00 97.62 80 ASN A C 1
ATOM 616 O O . ASN A 1 80 ? 2.569 -6.867 -4.576 1.00 97.62 80 ASN A O 1
ATOM 620 N N . LEU A 1 81 ? 1.543 -6.142 -6.446 1.00 98.38 81 LEU A N 1
ATOM 621 C CA . LEU A 1 81 ? 0.530 -7.198 -6.462 1.00 98.38 81 LEU A CA 1
ATOM 622 C C . LEU A 1 81 ? 1.156 -8.520 -6.932 1.00 98.38 81 LEU A C 1
ATOM 624 O O . LEU A 1 81 ? 1.801 -8.546 -7.986 1.00 98.38 81 LEU A O 1
ATOM 628 N N . GLU A 1 82 ? 0.957 -9.606 -6.186 1.00 97.56 82 GLU A N 1
ATOM 629 C CA . GLU A 1 82 ? 1.465 -10.929 -6.559 1.00 97.56 82 GLU A CA 1
ATOM 630 C C . GLU A 1 82 ? 0.526 -11.685 -7.519 1.00 97.56 82 GLU A C 1
ATOM 632 O O . GLU A 1 82 ? -0.632 -11.324 -7.745 1.00 97.56 82 GLU A O 1
ATOM 637 N N . PHE A 1 83 ? 1.037 -12.739 -8.164 1.00 96.56 83 PHE A N 1
ATOM 638 C CA . PHE A 1 83 ? 0.256 -13.489 -9.148 1.00 96.56 83 PHE A CA 1
ATOM 639 C C . PHE A 1 83 ? -0.831 -14.336 -8.471 1.00 96.56 83 PHE A C 1
ATOM 641 O O . PHE A 1 83 ? -0.529 -15.289 -7.756 1.00 96.56 83 PHE A O 1
ATOM 648 N N . GLY A 1 84 ? -2.094 -14.027 -8.775 1.00 97.31 84 GLY A N 1
ATOM 649 C CA . GLY A 1 84 ? -3.265 -14.703 -8.206 1.00 97.31 84 GLY A CA 1
ATOM 650 C C . GLY A 1 84 ? -3.811 -14.053 -6.931 1.00 97.31 84 GLY A C 1
ATOM 651 O O .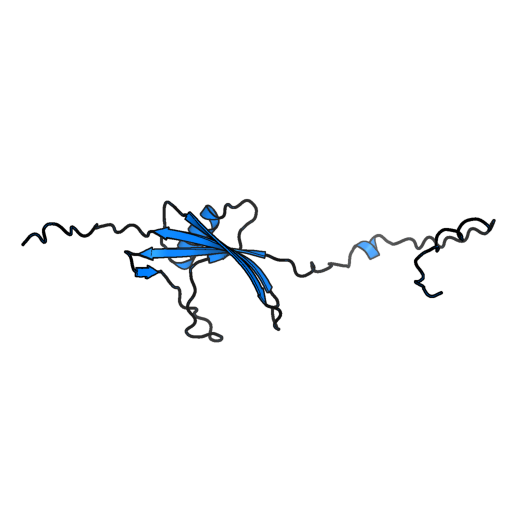 GLY A 1 84 ? -4.787 -14.559 -6.390 1.00 97.31 84 GLY A O 1
ATOM 652 N N . GLU A 1 85 ? -3.213 -12.947 -6.486 1.00 97.31 85 GLU A N 1
ATOM 653 C CA . GLU A 1 85 ? -3.596 -12.186 -5.294 1.00 97.31 85 GLU A CA 1
ATOM 654 C C . GLU A 1 85 ? -4.679 -11.131 -5.610 1.00 97.31 85 GLU A C 1
ATOM 656 O O . GLU A 1 85 ? -4.661 -10.496 -6.670 1.00 97.31 85 GLU A O 1
ATOM 661 N N . GLY A 1 86 ? -5.626 -10.924 -4.691 1.00 98.00 86 GLY A N 1
ATOM 662 C CA . GLY A 1 86 ? -6.582 -9.811 -4.717 1.00 98.00 86 GLY A CA 1
ATOM 663 C C . GLY A 1 86 ? -5.977 -8.489 -4.222 1.00 98.00 86 GLY A C 1
ATOM 664 O O . GLY A 1 86 ? -5.007 -8.473 -3.465 1.00 98.00 86 GLY A O 1
ATOM 665 N N . PHE A 1 87 ? -6.558 -7.342 -4.597 1.00 98.25 87 PHE A N 1
ATOM 666 C CA . PHE A 1 87 ? -6.038 -6.041 -4.144 1.00 98.25 87 PHE A CA 1
ATOM 667 C C . PHE A 1 87 ? -6.114 -5.901 -2.615 1.00 98.25 87 PHE A C 1
ATOM 669 O O . PHE A 1 87 ? -5.204 -5.373 -1.980 1.00 98.25 87 PHE A O 1
ATOM 676 N N . GLU A 1 88 ? -7.202 -6.391 -2.030 1.00 97.81 88 GLU A N 1
ATOM 677 C CA . GLU A 1 88 ? -7.472 -6.406 -0.598 1.00 97.81 88 GLU A CA 1
ATOM 678 C C . GLU A 1 88 ? -6.480 -7.306 0.156 1.00 97.81 88 GLU A C 1
ATOM 680 O O . GLU A 1 88 ? -5.969 -6.917 1.205 1.00 97.81 88 GLU A O 1
ATOM 685 N N . GLU A 1 89 ? -6.152 -8.471 -0.409 1.00 97.75 89 GLU A N 1
ATOM 686 C CA . GLU A 1 89 ? -5.181 -9.424 0.147 1.00 97.75 89 GLU A CA 1
ATOM 687 C C . GLU A 1 89 ? -3.770 -8.820 0.158 1.00 97.75 89 GLU A C 1
ATOM 689 O O . GLU A 1 89 ? -3.126 -8.785 1.208 1.00 97.75 89 GLU A O 1
ATOM 694 N N . CYS A 1 90 ? -3.348 -8.230 -0.967 1.00 98.06 90 CYS A N 1
ATOM 695 C CA . CYS A 1 90 ? -2.082 -7.506 -1.101 1.00 98.06 90 CYS A CA 1
ATOM 696 C C . CYS A 1 90 ? -1.957 -6.371 -0.075 1.00 98.06 90 CYS A C 1
ATOM 698 O O . CYS A 1 90 ? -0.958 -6.273 0.635 1.00 98.06 90 CYS A O 1
ATOM 700 N N . ALA A 1 91 ? -2.991 -5.535 0.066 1.00 97.88 91 ALA A N 1
ATOM 701 C CA . ALA A 1 91 ? -2.980 -4.430 1.022 1.00 97.88 91 ALA A CA 1
ATOM 702 C C . ALA A 1 91 ? -2.894 -4.895 2.488 1.00 97.88 91 ALA A C 1
ATOM 704 O O . ALA A 1 91 ? -2.266 -4.217 3.303 1.00 97.88 91 ALA A O 1
ATOM 705 N N . ILE A 1 92 ? -3.507 -6.034 2.829 1.00 96.69 92 ILE A N 1
ATOM 706 C CA . ILE A 1 92 ? -3.437 -6.624 4.175 1.00 96.69 92 ILE A CA 1
ATOM 707 C C . ILE A 1 92 ? -2.061 -7.263 4.423 1.00 96.69 92 ILE A C 1
ATOM 709 O O . ILE A 1 92 ? -1.501 -7.070 5.503 1.00 96.69 92 ILE A O 1
ATOM 713 N N . ARG A 1 93 ? -1.489 -7.965 3.432 1.00 97.75 93 ARG A N 1
ATOM 714 C CA . ARG A 1 93 ? -0.133 -8.538 3.489 1.00 97.75 93 ARG A CA 1
ATOM 715 C C . ARG A 1 93 ? 0.924 -7.455 3.691 1.00 97.75 93 ARG A C 1
ATOM 717 O O . ARG A 1 93 ? 1.630 -7.483 4.692 1.00 97.75 93 ARG A O 1
ATOM 724 N N . GLU A 1 94 ? 0.987 -6.471 2.795 1.00 97.62 94 GLU A N 1
ATOM 725 C CA . GLU A 1 94 ? 1.990 -5.396 2.845 1.00 97.62 94 GLU A CA 1
ATOM 726 C C . GLU A 1 94 ? 1.876 -4.578 4.146 1.00 97.62 94 GLU A C 1
ATOM 728 O O . GLU A 1 94 ? 2.886 -4.293 4.788 1.00 97.62 94 GLU A O 1
ATOM 733 N N . LEU A 1 95 ? 0.654 -4.270 4.617 1.00 96.50 95 LEU A N 1
ATOM 734 C CA . LEU A 1 95 ? 0.465 -3.617 5.919 1.00 96.50 95 LEU A CA 1
ATOM 735 C C . LEU A 1 95 ? 1.061 -4.452 7.060 1.00 96.50 95 LEU A C 1
ATOM 737 O O . LEU A 1 95 ? 1.752 -3.908 7.929 1.00 96.50 95 LEU A O 1
ATOM 741 N N . LYS A 1 96 ? 0.786 -5.757 7.080 1.00 95.88 96 LYS A N 1
ATOM 742 C CA . LYS A 1 96 ? 1.251 -6.660 8.132 1.00 95.88 96 LYS A CA 1
ATOM 743 C C . LYS A 1 96 ? 2.769 -6.829 8.110 1.00 95.88 96 LYS A C 1
ATOM 745 O O . LYS A 1 96 ? 3.386 -6.752 9.171 1.00 95.88 96 LYS A O 1
ATOM 750 N N . ASP A 1 97 ? 3.363 -6.985 6.933 1.00 95.25 97 ASP A N 1
ATOM 751 C CA . ASP A 1 97 ? 4.803 -7.194 6.770 1.00 95.25 97 ASP A CA 1
ATOM 752 C C . ASP A 1 97 ? 5.615 -5.913 7.047 1.00 95.25 97 ASP A C 1
ATOM 754 O O . ASP A 1 97 ? 6.667 -5.977 7.687 1.00 95.25 97 ASP A O 1
ATOM 758 N N . GLU A 1 98 ? 5.122 -4.731 6.649 1.00 93.88 98 GLU A N 1
ATOM 759 C CA . GLU A 1 98 ? 5.807 -3.453 6.905 1.00 93.88 98 GLU A CA 1
ATOM 760 C C . GLU A 1 98 ? 5.571 -2.888 8.319 1.00 93.88 98 GLU A C 1
ATOM 762 O O . GLU A 1 98 ? 6.396 -2.111 8.812 1.00 93.88 98 GLU A O 1
ATOM 767 N N . THR A 1 99 ? 4.446 -3.217 8.973 1.00 92.88 99 THR A N 1
ATOM 768 C CA . THR A 1 99 ? 3.999 -2.507 10.195 1.00 92.88 99 THR A CA 1
ATOM 769 C C . THR A 1 99 ? 3.575 -3.395 11.368 1.00 92.88 99 THR A C 1
ATOM 771 O O . THR A 1 99 ? 3.486 -2.901 12.493 1.00 92.88 99 THR A O 1
ATOM 774 N N . GLY A 1 100 ? 3.312 -4.685 11.143 1.00 94.38 100 GLY A N 1
ATOM 775 C CA . GLY A 1 100 ? 2.778 -5.606 12.152 1.00 94.38 100 GLY A CA 1
ATOM 776 C C . GLY A 1 100 ? 1.299 -5.397 12.509 1.00 94.38 100 GLY A C 1
ATOM 777 O O . GLY A 1 100 ? 0.818 -6.016 13.457 1.00 94.38 100 GLY A O 1
ATOM 778 N N . LEU A 1 101 ? 0.580 -4.526 11.790 1.00 93.88 101 LEU A N 1
ATOM 779 C CA . LEU A 1 101 ? -0.849 -4.265 11.987 1.00 93.88 101 LEU A CA 1
ATOM 780 C C . LEU A 1 101 ? -1.712 -5.140 11.069 1.00 93.88 101 LEU A C 1
ATOM 782 O O . LEU A 1 101 ? -1.313 -5.482 9.960 1.00 93.88 101 LEU A O 1
ATOM 786 N N . GLU A 1 102 ? -2.931 -5.443 11.512 1.00 92.44 102 GLU A N 1
ATOM 787 C CA . GLU A 1 102 ? -3.942 -6.161 10.729 1.00 92.44 102 GLU A CA 1
ATOM 788 C C . GLU A 1 102 ? -5.235 -5.340 10.645 1.00 92.44 102 GLU A C 1
ATOM 790 O O . GLU A 1 102 ? -5.579 -4.606 11.573 1.00 92.44 102 GLU A O 1
ATOM 795 N N . VAL A 1 103 ? -5.971 -5.489 9.541 1.00 93.81 103 VAL A N 1
ATOM 796 C CA . VAL A 1 103 ? -7.312 -4.918 9.342 1.00 93.81 103 VAL A CA 1
ATOM 797 C C . VAL A 1 103 ? -8.228 -5.944 8.686 1.00 93.81 103 VAL A C 1
ATOM 799 O O . VAL A 1 103 ? -7.793 -6.729 7.851 1.00 93.81 103 VAL A O 1
ATOM 802 N N . GLN A 1 104 ? -9.509 -5.934 9.059 1.00 88.62 104 GLN A N 1
ATOM 803 C CA . GLN A 1 104 ? -10.496 -6.916 8.586 1.00 88.62 104 GLN A CA 1
ATOM 804 C C . GLN A 1 104 ? -11.271 -6.462 7.340 1.00 88.62 104 GLN A C 1
ATOM 806 O O . GLN A 1 104 ? -12.003 -7.252 6.745 1.00 88.62 104 GLN A O 1
ATOM 811 N N . LYS A 1 105 ? -11.178 -5.177 6.972 1.00 92.94 105 LYS A N 1
ATOM 812 C CA . LYS A 1 105 ? -11.882 -4.584 5.828 1.00 92.94 105 LYS A CA 1
ATOM 813 C C . LYS A 1 105 ? -11.051 -3.485 5.181 1.00 92.94 105 LYS A C 1
ATOM 815 O O . LYS A 1 105 ? -10.506 -2.620 5.866 1.00 92.94 105 LYS A O 1
ATOM 820 N N . THR A 1 106 ? -11.055 -3.491 3.858 1.00 96.69 106 THR A N 1
ATOM 821 C CA . THR A 1 106 ? -10.491 -2.458 2.989 1.00 96.69 106 THR A CA 1
ATOM 822 C C . THR A 1 106 ? -11.566 -1.966 2.020 1.00 96.69 106 THR A C 1
ATOM 824 O O . THR A 1 106 ? -12.496 -2.699 1.690 1.00 96.69 106 THR A O 1
ATOM 827 N N . GLU A 1 107 ? -11.441 -0.732 1.541 1.00 97.75 107 GLU A N 1
ATOM 828 C CA . GLU A 1 107 ? -12.344 -0.133 0.554 1.00 97.75 107 GLU A CA 1
ATOM 829 C C . GLU A 1 107 ? -11.534 0.490 -0.587 1.00 97.75 107 GLU A C 1
ATOM 831 O O . GLU A 1 107 ? -10.557 1.198 -0.335 1.00 97.75 107 GLU A O 1
ATOM 836 N N . PHE A 1 108 ? -11.948 0.275 -1.837 1.00 98.38 108 PHE A N 1
ATOM 837 C CA . PHE A 1 108 ? -11.337 0.926 -2.997 1.00 98.38 108 PHE A CA 1
ATOM 838 C C . PHE A 1 108 ? -11.550 2.446 -2.968 1.00 98.38 108 PHE A C 1
ATOM 840 O O . PHE A 1 108 ? -12.669 2.921 -2.769 1.00 98.38 108 PHE A O 1
ATOM 847 N N . LEU A 1 109 ? -10.479 3.207 -3.215 1.00 97.75 109 LEU A N 1
ATOM 848 C CA . LEU A 1 109 ? -10.530 4.660 -3.384 1.00 97.75 109 LEU A CA 1
ATOM 849 C C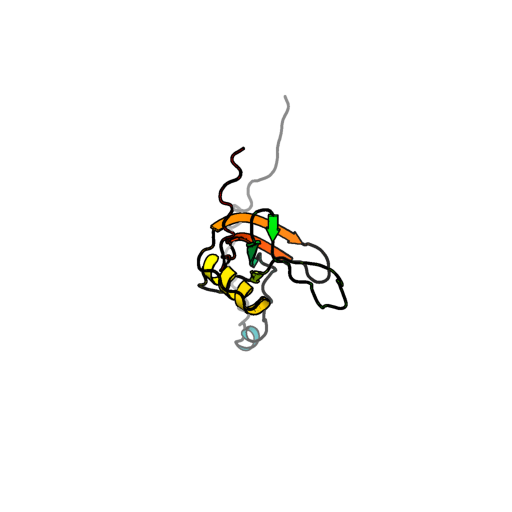 . LEU A 1 109 ? -10.410 5.074 -4.851 1.00 97.75 109 LEU A C 1
ATOM 851 O O . LEU A 1 109 ? -11.262 5.796 -5.363 1.00 97.75 109 LEU A O 1
ATOM 855 N N . THR A 1 110 ? -9.306 4.699 -5.499 1.00 98.31 110 THR A N 1
ATOM 856 C CA . THR A 1 110 ? -8.952 5.179 -6.841 1.00 98.31 110 THR A CA 1
ATOM 857 C C . THR A 1 110 ? -7.826 4.343 -7.456 1.00 98.31 110 THR A C 1
ATOM 859 O O . THR A 1 110 ? -7.197 3.525 -6.785 1.00 98.31 110 THR A O 1
ATOM 862 N N . VAL A 1 111 ? -7.539 4.580 -8.735 1.00 98.44 111 VAL A N 1
ATOM 863 C CA . VAL A 1 111 ? -6.386 4.032 -9.454 1.00 98.44 111 VAL A CA 1
ATOM 864 C C . VAL A 1 111 ? -5.638 5.162 -10.163 1.00 98.44 111 VAL A C 1
ATOM 866 O O . VAL A 1 111 ? -6.264 6.058 -10.731 1.00 98.44 111 VAL A O 1
ATOM 869 N N . THR A 1 112 ? -4.303 5.142 -10.144 1.00 98.00 112 THR A N 1
ATOM 870 C CA . THR A 1 112 ? -3.471 6.124 -10.864 1.00 98.00 112 THR A CA 1
ATOM 871 C C . THR A 1 112 ? -2.485 5.456 -11.819 1.00 98.00 112 THR A C 1
ATOM 873 O O . THR A 1 112 ? -2.138 4.284 -11.677 1.00 98.00 112 THR A O 1
ATOM 876 N N . ASN A 1 113 ? -2.040 6.222 -12.817 1.00 97.19 113 ASN A N 1
ATOM 877 C CA . ASN A 1 113 ? -1.101 5.794 -13.850 1.00 97.19 113 ASN A CA 1
ATOM 878 C C . ASN A 1 113 ? 0.227 6.547 -13.679 1.00 97.19 113 ASN A C 1
ATOM 880 O O . ASN A 1 113 ? 0.373 7.679 -14.140 1.00 97.19 113 ASN A O 1
ATOM 884 N N . ASN A 1 114 ? 1.177 5.925 -12.986 1.00 92.81 114 ASN A N 1
ATOM 885 C CA . ASN A 1 114 ? 2.404 6.549 -12.502 1.00 92.81 114 ASN A CA 1
ATOM 886 C C . ASN A 1 114 ? 3.583 6.155 -13.407 1.00 92.81 114 ASN A C 1
ATOM 888 O O . ASN A 1 114 ? 4.097 5.039 -13.316 1.00 92.81 114 ASN A O 1
ATOM 892 N N . VAL A 1 115 ? 3.998 7.060 -14.299 1.00 93.56 115 VAL A N 1
ATOM 893 C CA . VAL A 1 115 ? 5.068 6.822 -15.284 1.00 93.56 115 VAL A CA 1
ATOM 894 C C . VAL A 1 115 ? 6.312 7.632 -14.916 1.00 93.56 115 VAL A C 1
ATOM 896 O O . VAL A 1 115 ? 6.341 8.849 -15.080 1.00 93.56 115 VAL A O 1
ATOM 899 N N . PHE A 1 116 ? 7.355 6.948 -14.455 1.00 89.12 116 PHE A N 1
ATOM 900 C CA . PHE A 1 116 ? 8.660 7.522 -14.138 1.00 89.12 116 PHE A CA 1
ATOM 901 C C . PHE A 1 116 ? 9.643 7.160 -15.256 1.00 89.12 116 PHE A C 1
ATOM 903 O O . PHE A 1 116 ? 10.056 6.007 -15.376 1.00 89.12 116 PHE A O 1
ATOM 910 N N . VAL A 1 117 ? 10.012 8.130 -16.094 1.00 87.25 117 VAL A N 1
ATOM 911 C CA . VAL A 1 117 ? 10.907 7.915 -17.254 1.00 87.25 117 VAL A CA 1
ATOM 912 C C . VAL A 1 117 ? 12.396 8.097 -16.930 1.00 87.25 117 VAL A C 1
ATOM 914 O O . VAL A 1 117 ? 13.244 7.945 -17.806 1.00 87.25 117 VAL A O 1
ATOM 917 N N . GLU A 1 118 ? 12.726 8.448 -15.688 1.00 82.38 118 GLU A N 1
ATOM 918 C CA . GLU A 1 118 ? 14.057 8.920 -15.306 1.00 82.38 118 GLU A CA 1
ATOM 919 C C . GLU A 1 118 ? 15.059 7.790 -14.997 1.00 82.38 118 GLU A C 1
ATOM 921 O O . GLU A 1 118 ? 14.733 6.717 -14.480 1.00 82.38 118 GLU A O 1
ATOM 926 N N . SER A 1 119 ? 16.322 8.057 -15.329 1.00 60.97 119 SER A N 1
ATOM 927 C CA . SER A 1 119 ? 17.475 7.189 -15.063 1.00 60.97 119 SER A CA 1
ATOM 928 C C . SER A 1 119 ? 17.835 7.214 -13.565 1.00 60.97 119 SER A C 1
ATOM 930 O O . SER A 1 119 ? 17.727 8.278 -12.957 1.00 60.97 119 SER A O 1
ATOM 932 N N . PRO A 1 120 ? 18.284 6.105 -12.936 1.00 71.44 120 PRO A N 1
ATOM 933 C CA . PRO A 1 120 ? 18.727 4.840 -13.535 1.00 71.44 120 PRO A CA 1
ATOM 934 C C . PRO A 1 120 ? 17.672 3.724 -13.596 1.00 71.44 120 PRO A C 1
ATOM 936 O O . PRO A 1 120 ? 18.002 2.618 -14.019 1.00 71.44 120 PRO A O 1
ATOM 939 N N . LYS A 1 121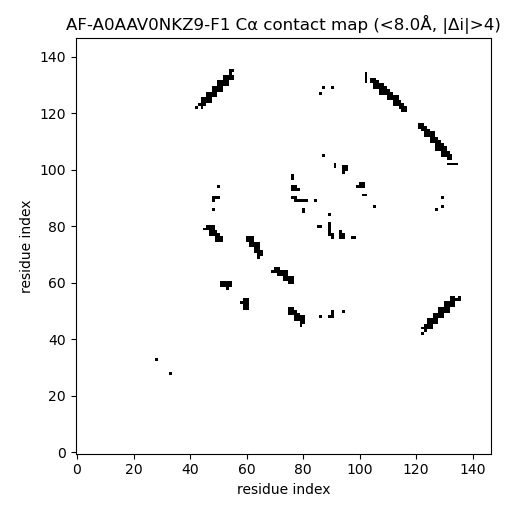 ? 16.433 3.954 -13.140 1.00 80.38 121 LYS A N 1
ATOM 940 C CA . LYS A 1 121 ? 15.395 2.908 -13.049 1.00 80.38 121 LYS A CA 1
ATOM 941 C C . LYS A 1 121 ? 14.024 3.402 -13.537 1.00 80.38 121 LYS A C 1
ATOM 943 O O . LYS A 1 121 ? 13.113 3.537 -12.712 1.00 80.38 121 LYS A O 1
ATOM 948 N N . PRO A 1 122 ? 13.846 3.614 -14.857 1.00 86.69 122 PRO A N 1
ATOM 949 C CA . PRO A 1 122 ? 12.535 3.921 -15.416 1.00 86.69 122 PRO A CA 1
ATOM 950 C C . PRO A 1 122 ? 11.517 2.858 -14.984 1.00 86.69 122 PRO A C 1
ATOM 952 O O . PRO A 1 122 ? 11.794 1.657 -14.999 1.00 86.69 122 PRO A O 1
ATOM 955 N N . SER A 1 123 ? 10.354 3.306 -14.523 1.00 90.25 123 SER A N 1
ATOM 956 C CA . SER A 1 123 ? 9.334 2.467 -13.897 1.00 90.25 123 SER A CA 1
ATOM 957 C C . SER A 1 123 ? 7.944 2.984 -14.220 1.00 90.25 123 SER A C 1
ATOM 959 O O . SER A 1 123 ? 7.666 4.172 -14.098 1.00 90.25 123 SER A O 1
ATOM 961 N N . HIS A 1 124 ? 7.046 2.074 -14.578 1.00 95.06 124 HIS A N 1
ATOM 962 C CA . HIS A 1 124 ? 5.642 2.372 -14.829 1.00 95.06 124 HIS A CA 1
ATOM 963 C C . HIS A 1 124 ? 4.802 1.524 -13.880 1.00 95.06 124 HIS A C 1
ATOM 965 O O . HIS A 1 124 ? 4.912 0.299 -13.883 1.00 95.06 124 HIS A O 1
ATOM 971 N N . TYR A 1 125 ? 3.990 2.184 -13.060 1.00 96.00 125 TYR A N 1
ATOM 972 C CA . TYR A 1 125 ? 3.040 1.553 -12.155 1.00 96.00 125 TYR A CA 1
ATOM 973 C C . TYR A 1 125 ? 1.605 1.974 -12.469 1.00 96.00 125 TYR A C 1
ATOM 975 O O . TYR A 1 125 ? 1.308 3.162 -12.577 1.00 96.00 125 TYR A O 1
ATOM 983 N N . VAL A 1 126 ? 0.706 0.997 -12.535 1.00 98.19 126 VAL A N 1
ATOM 984 C CA . VAL A 1 126 ? -0.715 1.204 -12.252 1.00 98.19 126 VAL A CA 1
ATOM 985 C C . VAL A 1 126 ? -0.876 0.988 -10.750 1.00 98.19 126 VAL A C 1
ATOM 987 O O . VAL A 1 126 ? -0.645 -0.117 -10.260 1.00 98.19 126 VAL A O 1
ATOM 990 N N . THR A 1 127 ? -1.203 2.041 -10.004 1.00 98.31 127 THR A N 1
ATOM 991 C CA . THR A 1 127 ? -1.307 1.965 -8.540 1.00 98.31 127 THR A CA 1
ATOM 992 C C . THR A 1 127 ? -2.765 2.001 -8.116 1.00 98.31 127 THR A C 1
ATOM 994 O O . THR A 1 127 ? -3.450 2.998 -8.340 1.00 98.31 127 THR A O 1
ATOM 997 N N . VAL A 1 128 ? -3.228 0.913 -7.503 1.00 98.69 128 VAL A N 1
ATOM 998 C CA . VAL A 1 128 ? -4.538 0.812 -6.854 1.00 98.69 128 VAL A CA 1
ATOM 999 C C . VAL A 1 128 ? -4.410 1.344 -5.431 1.00 98.69 128 VAL A C 1
ATOM 1001 O O . VAL A 1 128 ? -3.555 0.898 -4.670 1.00 98.69 128 VAL A O 1
ATOM 1004 N N . PHE A 1 129 ? -5.267 2.291 -5.063 1.00 98.56 129 PHE A N 1
ATOM 1005 C CA . PHE A 1 129 ? -5.328 2.829 -3.710 1.00 98.56 129 PHE A CA 1
ATOM 1006 C C . PHE A 1 129 ? -6.566 2.304 -2.995 1.00 98.56 129 PHE A C 1
ATOM 1008 O O . PHE A 1 129 ? -7.693 2.507 -3.456 1.00 98.56 129 PHE A O 1
ATOM 1015 N N . LEU A 1 130 ? -6.345 1.677 -1.843 1.00 98.56 130 LEU A N 1
ATOM 1016 C CA . LEU A 1 130 ? -7.392 1.293 -0.902 1.00 98.56 130 LEU A CA 1
ATOM 1017 C C . LEU A 1 130 ? -7.317 2.183 0.349 1.00 98.56 130 LEU A C 1
ATOM 1019 O O . LEU A 1 130 ? -6.293 2.814 0.619 1.00 98.56 130 LEU A O 1
ATOM 1023 N N . ARG A 1 131 ? -8.376 2.194 1.158 1.00 97.44 131 ARG A N 1
ATOM 1024 C CA . ARG A 1 131 ? -8.327 2.622 2.564 1.00 97.44 131 ARG A CA 1
ATOM 1025 C C . ARG A 1 131 ? -8.734 1.497 3.500 1.00 97.44 131 ARG A C 1
ATOM 1027 O O . ARG A 1 131 ? -9.480 0.607 3.107 1.00 97.44 131 ARG A O 1
ATOM 1034 N N . ALA A 1 132 ? -8.315 1.605 4.751 1.00 96.62 132 ALA A N 1
ATOM 1035 C CA . ALA A 1 132 ? -8.881 0.867 5.872 1.00 96.62 132 ALA A CA 1
ATOM 1036 C C . ALA A 1 132 ? -9.004 1.801 7.077 1.00 96.62 132 ALA A C 1
ATOM 1038 O O . ALA A 1 132 ? -8.260 2.776 7.190 1.00 96.62 132 ALA A O 1
ATOM 1039 N N . GLN A 1 133 ? -9.917 1.488 7.991 1.00 95.19 133 GLN A N 1
ATOM 1040 C CA . GLN A 1 133 ? -9.932 2.098 9.314 1.00 95.19 133 GLN A CA 1
ATOM 1041 C C . GLN A 1 133 ? -9.166 1.173 10.264 1.00 95.19 133 GLN A C 1
ATOM 1043 O O . GLN A 1 133 ? -9.431 -0.027 10.299 1.00 95.19 133 GLN A O 1
ATOM 1048 N N . LEU A 1 134 ? -8.230 1.719 11.038 1.00 92.00 134 LEU A N 1
ATOM 1049 C CA . LEU A 1 134 ? -7.697 1.032 12.206 1.00 92.00 134 LEU A CA 1
ATOM 1050 C C . LEU A 1 134 ? -8.745 1.140 13.318 1.00 92.00 134 LEU A C 1
ATOM 1052 O O . LEU A 1 134 ? -9.038 2.251 13.776 1.00 92.00 134 LEU A O 1
ATOM 1056 N N . ASP A 1 135 ? -9.313 0.004 13.719 1.00 81.94 135 ASP A N 1
ATOM 1057 C CA . ASP A 1 135 ? -10.267 -0.064 14.825 1.00 81.94 135 ASP A CA 1
ATOM 1058 C C . ASP A 1 135 ? -9.627 0.493 16.104 1.00 81.94 135 ASP A C 1
ATOM 1060 O O . ASP A 1 135 ? -8.500 0.135 16.460 1.00 81.94 135 ASP A O 1
ATOM 1064 N N . ASP A 1 136 ? -10.335 1.382 16.808 1.00 66.00 136 A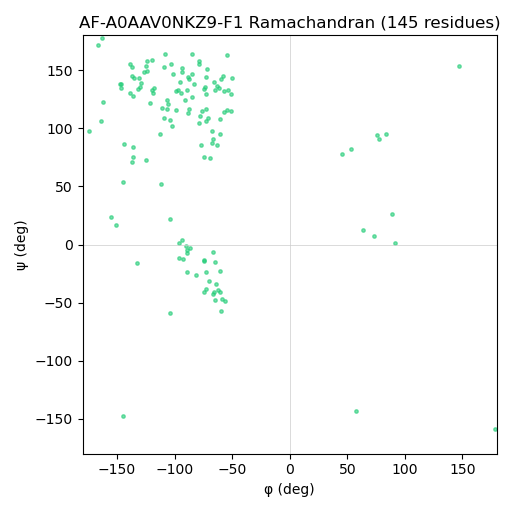SP A N 1
ATOM 1065 C CA . ASP A 1 136 ? -9.886 1.824 18.125 1.00 66.00 136 ASP A CA 1
ATOM 1066 C C . ASP A 1 136 ? -10.437 0.857 19.187 1.00 66.00 136 ASP A C 1
ATOM 1068 O O . ASP A 1 136 ? -11.660 0.759 19.332 1.00 66.00 136 ASP A O 1
ATOM 1072 N N . PRO A 1 137 ? -9.580 0.131 19.935 1.00 57.28 137 PRO A N 1
ATOM 1073 C CA . PRO A 1 137 ? -10.027 -0.842 20.931 1.00 57.28 137 PRO A CA 1
ATOM 1074 C C . PRO A 1 137 ? -10.744 -0.197 22.126 1.00 57.28 137 PRO A C 1
ATOM 1076 O O . PRO A 1 137 ? -11.257 -0.918 22.981 1.00 57.28 137 PRO A O 1
ATOM 1079 N N . ASN A 1 138 ? -10.779 1.137 22.213 1.00 50.34 138 ASN A N 1
ATOM 1080 C CA . ASN A 1 138 ? -11.536 1.854 23.226 1.00 50.34 138 ASN A CA 1
ATOM 1081 C C . ASN A 1 138 ? -12.285 3.045 22.586 1.00 50.34 138 ASN A C 1
ATOM 1083 O O . ASN A 1 138 ? -11.769 4.166 22.595 1.00 50.34 138 ASN A O 1
ATOM 1087 N N . PRO A 1 139 ? -13.484 2.833 22.000 1.00 54.75 139 PRO A N 1
ATOM 1088 C CA . PRO A 1 139 ? -14.249 3.900 21.356 1.00 54.75 139 PRO A CA 1
ATOM 1089 C C . PRO A 1 139 ? -14.593 4.983 22.383 1.00 54.75 139 PRO A C 1
ATOM 1091 O O . PRO A 1 139 ? -15.417 4.776 23.275 1.00 54.75 139 PRO A O 1
ATOM 1094 N N . SER A 1 140 ? -13.937 6.140 22.264 1.00 52.56 140 SER A N 1
ATOM 1095 C CA . SER A 1 140 ? -14.017 7.226 23.242 1.00 52.56 140 SER A CA 1
ATOM 1096 C C . SER A 1 140 ? -15.462 7.678 23.443 1.00 52.56 140 SER A C 1
ATOM 1098 O O . SER A 1 140 ? -16.086 8.219 22.528 1.00 52.56 140 SER A O 1
ATOM 1100 N N . SER A 1 141 ? -15.986 7.460 24.648 1.00 51.00 141 SER A N 1
ATOM 1101 C CA . SER A 1 141 ? -17.380 7.714 24.998 1.00 51.00 141 SER A CA 1
ATOM 1102 C C . SER A 1 141 ? -17.668 9.211 25.164 1.00 51.00 141 SER A C 1
ATOM 1104 O O . SER A 1 141 ? -17.824 9.702 26.283 1.00 51.00 141 SER A O 1
ATOM 1106 N N . GLU A 1 142 ? -17.762 9.936 24.048 1.00 53.78 142 GLU A N 1
ATOM 1107 C CA . GLU A 1 142 ? -18.296 11.303 23.983 1.00 53.78 142 GLU A CA 1
ATOM 1108 C C . GLU A 1 142 ? -19.814 11.293 24.258 1.00 53.78 142 GLU A C 1
ATOM 1110 O O . GLU A 1 142 ? -20.643 11.428 23.359 1.00 53.78 142 GLU A O 1
ATOM 1115 N N . GLN A 1 143 ? -20.192 11.100 25.525 1.00 50.56 143 GLN A N 1
ATOM 1116 C CA . GLN A 1 143 ? -21.547 11.354 26.012 1.00 50.56 143 GLN A CA 1
ATOM 1117 C C . GLN A 1 143 ? -21.676 12.766 26.598 1.00 50.56 143 GLN A C 1
ATOM 1119 O O . GLN A 1 143 ? -20.758 13.290 27.221 1.00 50.56 143 GLN A O 1
ATOM 1124 N N . SER A 1 144 ? -22.881 13.327 26.450 1.00 51.94 144 SER A N 1
ATOM 1125 C CA . SER A 1 144 ? -23.412 14.472 27.208 1.00 51.94 144 SER A CA 1
ATOM 1126 C C . SER A 1 144 ? -22.555 15.748 27.246 1.00 51.94 144 SER A C 1
ATOM 1128 O O . SER A 1 144 ? -21.925 16.066 28.250 1.00 51.94 144 SER A O 1
ATOM 1130 N N . GLY A 1 145 ? -22.672 16.549 26.186 1.00 43.41 145 GLY A N 1
ATOM 1131 C CA . GLY A 1 145 ? -22.409 17.994 26.196 1.00 43.41 145 GLY A CA 1
ATOM 1132 C C . GLY A 1 145 ? -23.699 18.797 25.994 1.00 43.41 145 GLY A C 1
ATOM 1133 O O . GLY A 1 145 ? -23.777 19.589 25.062 1.00 43.41 145 GLY A O 1
ATOM 1134 N N . ALA A 1 146 ? -24.738 18.529 26.793 1.00 47.69 146 ALA A N 1
ATOM 1135 C CA . ALA A 1 146 ? -26.007 19.258 26.741 1.00 47.69 146 ALA A CA 1
ATOM 1136 C C . ALA A 1 146 ? -26.053 20.321 27.851 1.00 47.69 146 ALA A C 1
ATOM 1138 O O . ALA A 1 146 ? -26.042 19.969 29.032 1.00 47.69 146 ALA A O 1
ATOM 1139 N N . GLY A 1 147 ? -26.108 21.596 27.457 1.00 48.03 147 GLY A N 1
ATOM 1140 C CA . GLY A 1 147 ? -26.175 22.774 28.327 1.00 48.03 147 GLY A CA 1
ATOM 1141 C C . GLY A 1 147 ? -26.413 24.032 27.507 1.00 48.03 147 GLY A C 1
ATOM 1142 O O . GLY A 1 147 ? -25.614 24.247 26.572 1.00 48.03 147 GLY A O 1
#

pLDDT: mean 73.9, std 24.15, range [28.38, 98.69]

Foldseek 3Di:
DDDDDDDDDDPPPPPPDDDDDDDPPPPPCDPVNVPDDPPDDDADAFEKEFEQADEDPDDTDWDADPDPPRHRDIGTFIDGADPPDDSFRRHQVRCCVRPVDGADDKAWDDWDWDFACDPDDTHTYTYTYIYGYDDDPDDPPPDDPDD

Solvent-accessible surface area (backbone atoms only — not comparable to full-atom values): 9816 Å² total; per-residue (Å²): 133,88,87,80,89,81,91,88,81,79,81,79,82,75,80,82,82,83,86,88,79,93,74,79,81,75,77,76,79,46,79,71,70,73,72,75,72,89,74,78,78,75,96,62,76,41,55,28,29,37,33,50,39,28,42,85,94,85,42,68,59,64,49,69,51,89,41,94,74,63,64,84,40,70,41,59,41,50,49,69,61,57,94,91,60,52,68,64,54,43,34,44,48,33,33,30,75,78,67,72,48,85,67,94,58,70,43,85,74,54,73,47,83,48,76,43,85,52,86,96,67,60,45,37,33,41,36,41,33,33,32,30,66,55,82,65,96,69,74,78,82,88,68,86,91,84,130

Sequence (147 aa):
MQNDVSSSQTFWERIHTAKGKDIREEKKVTEKDRAATQVEPAPAPRVAVVLFLLKGKSSVLLGRRRSEIGDSTFALPGGNLEFGEGFEECAIRELKDETGLEVQKTEFLTVTNNVFVESPKPSHYVTVFLRAQLDDPNPSSEQSGAG

Nearest PDB structures (foldseek):
  5wy6-assembly1_A  TM=8.759E-01  e=1.849E-11  Arabidopsis thaliana
  5gp0-assembly1_I  TM=8.800E-01  e=1.967E-11  Arabidopsis thaliana
  4kyx-assembly1_A  TM=9.100E-01  e=4.277E-08  Rickettsia felis URRWXCal2
  7b64-assembly1_A-2  TM=8.466E-01  e=8.997E-08  Homo sapiens
  5lpg-assembly1_B  TM=8.235E-01  e=1.305E-07  Homo sapiens

Organism: NCBI:txid586396

Radius of gyration: 29.49 Å; Cα contacts (8 Å, |Δi|>4): 181; chains: 1; bounding box: 49×50×92 Å

Secondary structure (DSSP, 8-state):
----------SGGGSS--------------TTGGGS---PPP--PEEEEEEEEEETTTEE--EEP--SSSTT-EE-SEEEPPTT--HHHHHHHHHHHHHS---S--EEEEEEEEEE--TT--EEEEEEEEEEE---SS---------

InterPro domains:
  IPR000086 NUDIX hydrolase domain [PF00293] (45-139)
  IPR000086 NUDIX hydrolase domain [PS51462] (44-147)
  IPR015797 NUDIX hydrolase-like domain superfamily [SSF55811] (38-139)
  IPR020476 NUDIX hydrolase [PR00502] (74-88)
  IPR020476 NUDIX hydrolase [PR00502] (88-103)

Mean predicted aligned error: 16.15 Å